Protein AF-A0A837I0R9-F1 (afdb_monomer)

Nearest PDB structures (foldseek):
  2q0y-assembly1_A-2  TM=5.824E-01  e=2.894E+00  Cupriavidus pinatubonensis JMP134

Radius of gyration: 11.04 Å; Cα contacts (8 Å, |Δi|>4): 33; chains: 1; bounding box: 26×20×30 Å

Mean predicted aligned error: 2.22 Å

Organism: NCBI:txid1618754

Sequence (59 aa):
MNIEEQKKELEELIKKLIALGEDADELNFWTEMFDTMDEGARSKLLSNLSKEATDLEKA

pLDDT: mean 95.96, std 3.55, range [75.19, 98.25]

Foldseek 3Di:
DDLVVLLVLLVVLLVLVVVLPDDNVVSVVCSVCSVVDDPVVSVVVSVVSVVVSVVSVVD

Solvent-accessible surface area (backbone atoms only — not comparable to full-atom values): 3472 Å² total; per-residue (Å²): 130,56,71,69,58,52,48,51,51,45,54,54,49,46,54,51,33,39,75,74,69,48,63,58,70,71,48,48,52,51,65,71,48,49,86,77,47,55,73,68,56,48,53,51,50,49,54,49,54,55,49,51,47,55,54,6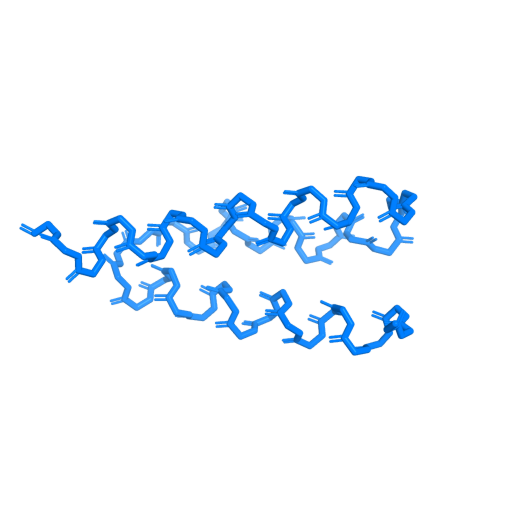1,76,72,107

Structure (mmCIF, N/CA/C/O backbone):
data_AF-A0A837I0R9-F1
#
_entry.id   AF-A0A837I0R9-F1
#
loop_
_atom_site.group_PDB
_atom_site.id
_atom_site.type_symbol
_atom_site.label_atom_id
_atom_site.label_alt_id
_atom_site.label_comp_id
_atom_site.label_asym_id
_atom_site.label_entity_id
_atom_site.label_seq_id
_atom_site.pdbx_PDB_ins_code
_atom_site.Cartn_x
_atom_site.Cartn_y
_atom_site.Cartn_z
_atom_sit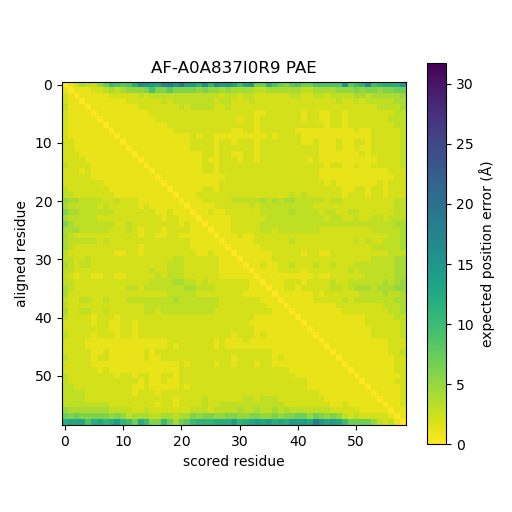e.occupancy
_atom_site.B_iso_or_equiv
_atom_site.auth_seq_id
_atom_site.auth_comp_id
_atom_site.auth_asym_id
_atom_site.auth_atom_id
_atom_site.pdbx_PDB_model_num
ATOM 1 N N . MET A 1 1 ? 17.363 -4.917 -2.498 1.00 75.19 1 MET A N 1
ATOM 2 C CA . MET A 1 1 ? 16.169 -5.754 -2.306 1.00 75.19 1 MET A CA 1
ATOM 3 C C . MET A 1 1 ? 15.758 -6.237 -3.682 1.00 75.19 1 MET A C 1
ATOM 5 O O . MET A 1 1 ? 15.782 -5.426 -4.600 1.00 75.19 1 MET A O 1
ATOM 9 N N . ASN A 1 2 ? 15.518 -7.529 -3.873 1.00 91.62 2 ASN A N 1
ATOM 10 C CA . ASN A 1 2 ? 15.022 -8.022 -5.163 1.00 91.62 2 ASN A CA 1
ATOM 11 C C . ASN A 1 2 ? 13.506 -7.764 -5.290 1.00 91.62 2 ASN A C 1
ATOM 13 O O . ASN A 1 2 ? 12.854 -7.396 -4.314 1.00 91.62 2 ASN A O 1
ATOM 17 N N . ILE A 1 3 ? 12.946 -7.931 -6.491 1.00 93.06 3 ILE A N 1
ATOM 18 C CA . ILE A 1 3 ? 11.524 -7.646 -6.739 1.00 93.06 3 ILE A CA 1
ATOM 19 C C . ILE A 1 3 ? 10.588 -8.510 -5.877 1.00 93.06 3 ILE A C 1
ATOM 21 O O . ILE A 1 3 ? 9.578 -8.009 -5.398 1.00 93.06 3 ILE A O 1
ATOM 25 N N . GLU A 1 4 ? 10.957 -9.763 -5.600 1.00 94.81 4 GLU A N 1
ATOM 26 C CA . GLU A 1 4 ? 10.166 -10.683 -4.770 1.00 94.81 4 GLU A CA 1
ATOM 27 C C . GLU A 1 4 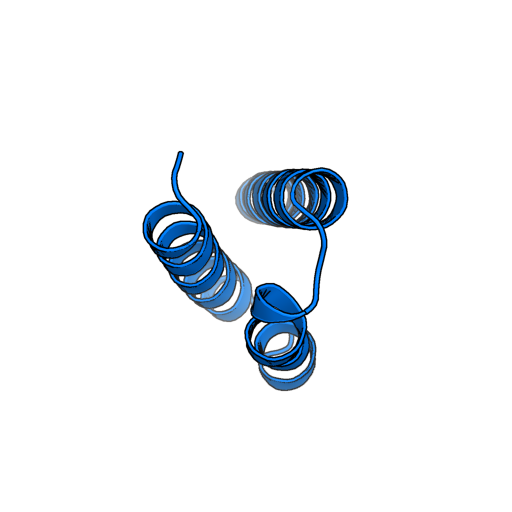? 10.100 -10.229 -3.307 1.00 94.81 4 GLU A C 1
ATOM 29 O O . GLU A 1 4 ? 9.057 -10.298 -2.664 1.00 94.81 4 GLU A O 1
ATOM 34 N N . GLU A 1 5 ? 11.214 -9.743 -2.765 1.00 95.94 5 GLU A N 1
ATOM 35 C CA . GLU A 1 5 ? 11.279 -9.157 -1.425 1.00 95.94 5 GLU A CA 1
ATOM 36 C C . GLU A 1 5 ? 10.450 -7.869 -1.345 1.00 95.94 5 GLU A C 1
ATOM 38 O O . GLU A 1 5 ? 9.670 -7.706 -0.409 1.00 95.94 5 GLU A O 1
ATOM 43 N N . GLN A 1 6 ? 10.560 -6.998 -2.355 1.00 96.62 6 GLN A N 1
ATOM 44 C CA . GLN A 1 6 ? 9.778 -5.762 -2.435 1.00 96.62 6 GLN A CA 1
ATOM 45 C C . GLN A 1 6 ? 8.269 -6.046 -2.551 1.00 96.62 6 GLN A C 1
ATOM 47 O O . GLN A 1 6 ? 7.456 -5.335 -1.966 1.00 96.62 6 GLN A O 1
ATOM 52 N N . LYS A 1 7 ? 7.878 -7.099 -3.279 1.00 96.44 7 LYS A N 1
ATOM 53 C CA . LYS A 1 7 ? 6.473 -7.499 -3.433 1.00 96.44 7 LYS A CA 1
ATOM 54 C C . LYS A 1 7 ? 5.895 -8.054 -2.135 1.00 96.44 7 LYS A C 1
ATOM 56 O O . LYS A 1 7 ? 4.780 -7.705 -1.767 1.00 96.44 7 LYS A O 1
ATOM 61 N N . LYS A 1 8 ? 6.674 -8.843 -1.390 1.00 96.94 8 LYS A N 1
ATOM 62 C CA . LYS A 1 8 ? 6.282 -9.284 -0.042 1.00 96.94 8 LYS A CA 1
ATOM 63 C C . LYS A 1 8 ? 6.099 -8.107 0.909 1.00 96.94 8 LYS A C 1
ATOM 65 O O . LYS A 1 8 ? 5.146 -8.093 1.676 1.00 96.94 8 LYS A O 1
ATOM 70 N N . GLU A 1 9 ? 6.993 -7.120 0.858 1.00 97.44 9 GLU A N 1
ATOM 71 C CA . GLU A 1 9 ? 6.847 -5.897 1.652 1.00 97.44 9 GLU A CA 1
ATOM 72 C C . GLU A 1 9 ? 5.550 -5.153 1.302 1.00 97.44 9 GLU A C 1
ATOM 74 O O . GLU A 1 9 ? 4.819 -4.747 2.205 1.00 97.44 9 GLU A O 1
ATOM 79 N N . LEU A 1 10 ? 5.226 -5.039 0.009 1.00 98.00 10 LEU A N 1
ATOM 80 C CA . LEU A 1 10 ? 3.965 -4.454 -0.445 1.00 98.00 10 LEU A CA 1
ATOM 81 C C . LEU A 1 10 ? 2.752 -5.208 0.118 1.00 98.00 10 LEU A C 1
ATOM 83 O O . LEU A 1 10 ? 1.851 -4.579 0.666 1.00 98.00 10 LEU A O 1
ATOM 87 N N . GLU A 1 11 ? 2.727 -6.538 0.011 1.00 97.56 11 GLU A N 1
ATOM 88 C CA . GLU A 1 11 ? 1.618 -7.365 0.506 1.00 97.56 11 GLU A CA 1
ATOM 89 C C . GLU A 1 11 ? 1.399 -7.197 2.018 1.00 97.56 11 GLU A C 1
ATOM 91 O O . GLU A 1 11 ? 0.259 -7.121 2.479 1.00 97.56 11 GLU A O 1
ATOM 96 N N . GLU A 1 12 ? 2.476 -7.111 2.803 1.00 97.81 12 GLU A N 1
ATOM 97 C CA . GLU A 1 12 ? 2.388 -6.884 4.248 1.00 97.81 12 GLU A CA 1
ATOM 98 C C . GLU A 1 12 ? 1.920 -5.460 4.587 1.00 97.81 12 GLU A C 1
ATOM 100 O O . GLU A 1 12 ? 1.093 -5.283 5.486 1.00 97.81 12 GLU A O 1
ATOM 105 N N . LEU A 1 13 ? 2.375 -4.446 3.841 1.00 98.00 13 LEU A N 1
ATOM 106 C CA . LEU A 1 13 ? 1.893 -3.068 3.989 1.00 98.00 13 LEU A CA 1
ATOM 107 C C . LEU A 1 13 ? 0.404 -2.946 3.654 1.00 98.00 13 LEU A C 1
ATOM 109 O O . LEU A 1 13 ? -0.335 -2.323 4.413 1.00 98.00 13 LEU A O 1
ATOM 113 N N . ILE A 1 14 ? -0.053 -3.579 2.574 1.00 97.88 14 ILE A N 1
ATOM 114 C CA . ILE A 1 14 ? -1.466 -3.581 2.178 1.00 97.88 14 ILE A CA 1
ATOM 115 C C . ILE A 1 14 ? -2.329 -4.233 3.258 1.00 97.88 14 ILE A C 1
ATOM 117 O O . ILE A 1 14 ? -3.315 -3.639 3.688 1.00 97.88 14 ILE A O 1
ATOM 121 N N . LYS A 1 15 ? -1.944 -5.411 3.770 1.00 97.50 15 LYS A N 1
ATOM 122 C CA . LYS A 1 15 ? -2.674 -6.061 4.876 1.00 97.50 15 LYS A CA 1
ATOM 123 C C . LYS A 1 15 ? -2.774 -5.154 6.100 1.00 97.50 15 LYS A C 1
ATOM 125 O O . LYS A 1 15 ? -3.829 -5.091 6.729 1.00 97.50 15 LYS A O 1
ATOM 130 N N . LYS A 1 16 ? -1.681 -4.463 6.439 1.00 97.81 16 LYS A N 1
ATOM 131 C CA . LYS A 1 16 ? -1.639 -3.526 7.562 1.00 97.81 16 LYS A CA 1
ATOM 132 C C . LYS A 1 16 ? -2.589 -2.346 7.345 1.00 97.81 16 LYS A C 1
ATOM 134 O O . LYS A 1 16 ? -3.360 -2.038 8.244 1.00 97.81 16 LYS A O 1
ATOM 139 N N . LEU A 1 17 ? -2.563 -1.720 6.171 1.00 98.12 17 LEU A N 1
ATOM 140 C CA . LEU A 1 17 ? -3.432 -0.587 5.835 1.00 98.12 17 LEU A CA 1
ATOM 141 C C . LEU A 1 17 ? -4.917 -0.977 5.837 1.00 98.12 17 LEU A C 1
ATOM 143 O O . LEU A 1 17 ? -5.728 -0.280 6.441 1.00 98.12 17 LEU A O 1
ATOM 147 N N . ILE A 1 18 ? -5.267 -2.143 5.286 1.00 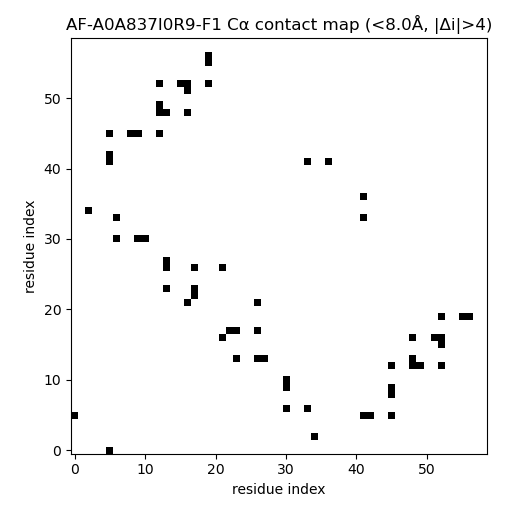97.50 18 ILE A N 1
ATOM 148 C CA . ILE A 1 18 ? -6.638 -2.681 5.351 1.00 97.50 18 ILE A CA 1
ATOM 149 C C . ILE A 1 18 ? -7.075 -2.879 6.809 1.00 97.50 18 ILE A C 1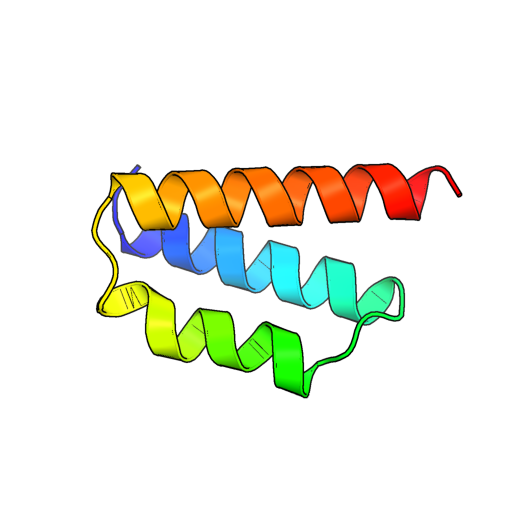
ATOM 151 O O . ILE A 1 18 ? -8.195 -2.534 7.183 1.00 97.50 18 ILE A O 1
ATOM 155 N N . ALA A 1 19 ? -6.191 -3.400 7.666 1.00 97.31 19 ALA A N 1
ATOM 156 C CA . ALA A 1 19 ? -6.481 -3.551 9.092 1.00 97.31 19 ALA A CA 1
ATOM 157 C C . ALA A 1 19 ? -6.658 -2.203 9.822 1.00 97.31 19 ALA A C 1
ATOM 159 O O . ALA A 1 19 ? -7.319 -2.162 10.859 1.00 97.31 19 ALA A O 1
ATOM 160 N N . LEU A 1 20 ? -6.095 -1.119 9.279 1.00 97.06 20 LEU A N 1
ATOM 161 C CA . LEU A 1 20 ? -6.251 0.254 9.768 1.00 97.06 20 LEU A CA 1
ATOM 162 C C . LEU A 1 20 ? -7.495 0.961 9.199 1.00 97.06 20 LEU A C 1
ATOM 164 O O . LEU A 1 20 ? -7.805 2.066 9.635 1.00 97.06 20 LEU A O 1
ATOM 168 N N . GLY A 1 21 ? -8.247 0.312 8.303 1.00 96.88 21 GLY A N 1
ATOM 169 C CA . GLY A 1 21 ? -9.521 0.807 7.776 1.00 96.88 21 GLY A CA 1
ATOM 170 C C . GLY A 1 21 ? -9.470 1.361 6.352 1.00 96.88 21 GLY A C 1
ATOM 171 O O . GLY A 1 21 ? -10.485 1.881 5.893 1.00 96.88 21 GLY A O 1
ATOM 172 N N . GLU A 1 22 ? -8.334 1.239 5.663 1.00 97.38 22 GLU A N 1
ATOM 173 C CA . GLU A 1 22 ? -8.204 1.622 4.253 1.00 97.38 22 GLU A CA 1
ATOM 174 C C . GLU A 1 22 ? -8.954 0.667 3.310 1.00 97.38 22 GLU A C 1
ATOM 176 O O . GLU A 1 22 ? -9.239 -0.490 3.645 1.00 97.38 22 GLU A O 1
ATOM 181 N N . ASP A 1 23 ? -9.255 1.153 2.104 1.00 97.12 23 ASP A N 1
ATOM 182 C CA . ASP A 1 23 ? -9.993 0.405 1.087 1.00 97.12 23 ASP A CA 1
ATOM 183 C C . ASP A 1 23 ? -9.138 -0.719 0.473 1.00 97.12 23 ASP A C 1
ATOM 185 O O . ASP A 1 23 ? -8.075 -0.503 -0.116 1.00 97.12 23 ASP A O 1
ATOM 189 N N . ALA A 1 24 ? -9.618 -1.957 0.610 1.00 95.81 24 ALA A N 1
ATOM 190 C CA . ALA A 1 24 ? -8.914 -3.134 0.121 1.00 95.81 24 ALA A CA 1
ATOM 191 C C . ALA A 1 24 ? -8.855 -3.219 -1.412 1.00 95.81 24 ALA A C 1
ATOM 193 O O . ALA A 1 24 ? -7.861 -3.718 -1.941 1.00 95.81 24 ALA A O 1
ATOM 194 N N . ASP A 1 25 ? -9.884 -2.761 -2.125 1.00 95.19 25 ASP A N 1
ATOM 195 C CA . ASP A 1 25 ? -9.935 -2.825 -3.587 1.00 95.19 25 ASP A CA 1
ATOM 196 C C . ASP A 1 25 ? -8.944 -1.822 -4.192 1.00 95.19 25 ASP A C 1
ATOM 198 O O . ASP A 1 25 ? -8.185 -2.171 -5.102 1.00 95.19 25 ASP A O 1
ATOM 202 N N . GLU A 1 26 ? -8.869 -0.609 -3.631 1.00 94.25 26 GLU A N 1
ATOM 203 C CA . GLU A 1 26 ? -7.870 0.389 -4.036 1.00 94.25 26 GLU A CA 1
ATOM 204 C C . GLU A 1 26 ? -6.439 -0.081 -3.752 1.00 94.25 26 GLU A C 1
ATOM 206 O O . GLU A 1 26 ? -5.541 0.098 -4.580 1.00 94.25 26 GLU A O 1
ATOM 211 N N . LEU A 1 27 ? -6.207 -0.721 -2.604 1.00 96.12 27 LEU A N 1
ATOM 212 C CA . LEU A 1 27 ? -4.879 -1.208 -2.245 1.00 96.12 27 LEU A CA 1
ATOM 213 C C . LEU A 1 27 ? -4.444 -2.415 -3.084 1.00 96.12 27 LEU A C 1
ATOM 215 O O . LEU A 1 27 ? -3.287 -2.486 -3.502 1.00 96.12 27 LEU A O 1
ATOM 219 N N . ASN A 1 28 ? -5.356 -3.341 -3.391 1.00 94.12 28 ASN A N 1
ATOM 220 C CA . ASN A 1 28 ? -5.041 -4.523 -4.196 1.00 94.12 28 ASN A CA 1
ATOM 221 C C . ASN A 1 28 ? -4.678 -4.182 -5.648 1.00 94.12 28 ASN A C 1
ATOM 223 O O . ASN A 1 28 ? -3.847 -4.880 -6.235 1.00 94.12 28 ASN A O 1
ATOM 227 N N . PHE A 1 29 ? -5.197 -3.079 -6.200 1.00 95.88 29 PHE A N 1
ATOM 228 C CA . PHE A 1 29 ? -4.768 -2.564 -7.505 1.00 95.88 29 PHE A CA 1
ATOM 229 C C . PHE A 1 29 ? -3.244 -2.360 -7.571 1.00 95.88 29 PHE A C 1
ATOM 231 O O . PHE A 1 29 ? -2.602 -2.658 -8.583 1.00 95.88 29 PHE A O 1
ATOM 238 N N . TRP A 1 30 ? -2.627 -1.906 -6.477 1.00 96.19 30 TRP A N 1
ATOM 239 C CA . TRP A 1 30 ? -1.183 -1.696 -6.435 1.00 96.19 30 TRP A CA 1
ATOM 240 C C . TRP A 1 30 ? -0.385 -2.998 -6.494 1.00 96.19 30 TRP A C 1
ATOM 242 O O . TRP A 1 30 ? 0.682 -3.012 -7.110 1.00 96.19 30 TRP A O 1
ATOM 252 N N . THR A 1 31 ? -0.909 -4.093 -5.937 1.00 94.06 31 THR A N 1
ATOM 253 C CA . THR A 1 31 ? -0.308 -5.433 -6.049 1.00 94.06 31 THR A CA 1
ATOM 254 C C . THR A 1 31 ? -0.280 -5.914 -7.496 1.00 94.06 31 THR A C 1
ATOM 256 O O . THR A 1 31 ? 0.726 -6.467 -7.941 1.00 94.06 31 THR A O 1
ATOM 259 N N . GLU A 1 32 ? -1.357 -5.674 -8.249 1.00 94.31 32 GLU A N 1
ATOM 260 C CA . GLU A 1 32 ? -1.455 -6.049 -9.665 1.00 94.31 32 GLU A CA 1
ATOM 261 C C . GLU A 1 32 ? -0.504 -5.227 -10.541 1.00 94.31 32 GLU A C 1
ATOM 263 O O . GLU A 1 32 ? 0.150 -5.757 -11.441 1.00 94.31 32 GLU A O 1
ATOM 268 N N . MET A 1 33 ? -0.379 -3.930 -10.253 1.00 96.12 33 MET A N 1
ATOM 269 C CA . MET A 1 33 ? 0.481 -3.028 -11.019 1.00 96.12 33 MET A CA 1
ATOM 270 C C . MET A 1 33 ? 1.973 -3.206 -10.717 1.00 96.12 33 MET A C 1
ATOM 272 O O . MET A 1 33 ? 2.808 -2.842 -11.549 1.00 96.12 33 MET A O 1
ATOM 276 N N . PHE A 1 34 ? 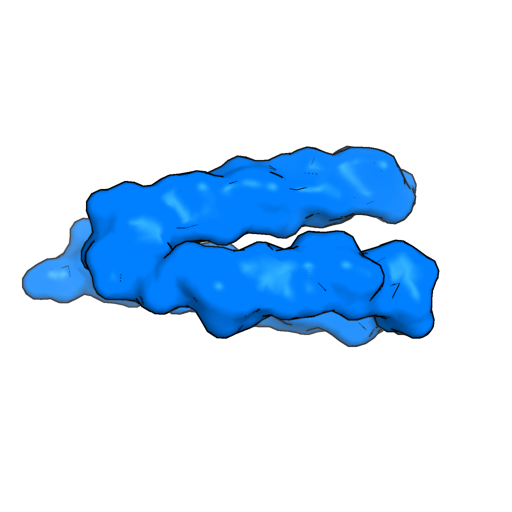2.331 -3.762 -9.560 1.00 96.62 34 PHE A N 1
ATOM 277 C CA . PHE A 1 34 ? 3.694 -3.754 -9.028 1.00 96.62 34 PHE A CA 1
ATOM 278 C C . PHE A 1 34 ? 4.762 -4.333 -9.965 1.00 96.62 34 PHE A C 1
ATOM 280 O O . PHE A 1 34 ? 5.837 -3.747 -10.132 1.00 96.62 34 PHE A O 1
ATOM 287 N N . ASP A 1 35 ? 4.455 -5.457 -10.615 1.00 95.00 35 ASP A N 1
ATOM 288 C CA . ASP A 1 35 ? 5.393 -6.161 -11.499 1.00 95.00 35 ASP A CA 1
ATOM 289 C C . ASP A 1 35 ? 5.659 -5.384 -12.800 1.00 95.00 35 ASP A C 1
ATOM 291 O O . ASP A 1 35 ? 6.665 -5.608 -13.473 1.00 95.00 35 ASP A O 1
ATOM 295 N N . THR A 1 36 ? 4.778 -4.440 -13.144 1.00 96.19 36 THR A N 1
ATOM 296 C CA . THR A 1 36 ? 4.901 -3.587 -14.339 1.00 96.19 36 THR A CA 1
ATOM 297 C C . THR A 1 36 ? 5.668 -2.291 -14.077 1.00 96.19 36 THR A C 1
ATOM 299 O O . THR A 1 36 ? 6.063 -1.604 -15.019 1.00 96.19 36 THR A O 1
ATOM 302 N N . MET A 1 37 ? 5.889 -1.946 -12.806 1.00 96.75 37 MET A N 1
ATOM 303 C CA . MET A 1 37 ? 6.588 -0.728 -12.410 1.00 96.75 37 MET A CA 1
ATOM 304 C C . MET A 1 37 ? 8.104 -0.861 -12.598 1.00 96.75 37 MET A C 1
ATOM 306 O O . MET A 1 37 ? 8.665 -1.956 -12.580 1.00 96.75 37 MET A O 1
ATOM 310 N N . ASP A 1 38 ? 8.804 0.262 -12.732 1.00 96.81 38 ASP A N 1
ATOM 311 C CA . ASP A 1 38 ? 10.258 0.281 -12.569 1.00 96.81 38 ASP A CA 1
ATOM 312 C C . ASP A 1 38 ? 10.656 0.275 -11.078 1.00 96.81 38 ASP A C 1
ATOM 314 O O . ASP A 1 38 ? 9.828 0.436 -10.178 1.00 96.81 38 ASP A O 1
ATOM 318 N N . GLU A 1 39 ? 11.942 0.059 -10.796 1.00 95.69 39 GLU A N 1
ATOM 319 C CA . GLU A 1 39 ? 12.454 -0.018 -9.421 1.00 95.69 39 GLU A CA 1
ATOM 320 C C . GLU A 1 39 ? 12.242 1.276 -8.621 1.00 95.69 39 GLU A C 1
ATOM 322 O O . GLU A 1 39 ? 11.963 1.223 -7.418 1.00 95.69 39 GLU A O 1
ATOM 327 N N . GLY A 1 40 ? 12.338 2.437 -9.273 1.00 96.69 40 GLY A N 1
ATOM 328 C CA . GLY A 1 40 ? 12.131 3.729 -8.627 1.00 96.69 40 GLY A CA 1
ATOM 329 C C . GLY A 1 40 ? 10.671 3.929 -8.224 1.00 96.69 40 GLY A C 1
ATOM 330 O O . GLY A 1 40 ? 10.390 4.342 -7.098 1.00 96.69 40 GLY A O 1
ATOM 331 N N . ALA A 1 41 ? 9.741 3.578 -9.111 1.00 97.81 41 ALA A N 1
ATOM 332 C CA . ALA A 1 41 ? 8.306 3.618 -8.861 1.00 97.81 41 ALA A CA 1
ATOM 333 C C . ALA A 1 41 ? 7.894 2.649 -7.744 1.00 97.81 41 ALA A C 1
ATOM 335 O O . ALA A 1 41 ? 7.212 3.074 -6.809 1.00 97.81 41 ALA A O 1
ATOM 336 N N . ARG A 1 42 ? 8.387 1.399 -7.768 1.00 97.81 42 ARG A N 1
ATOM 337 C CA . ARG A 1 42 ? 8.172 0.4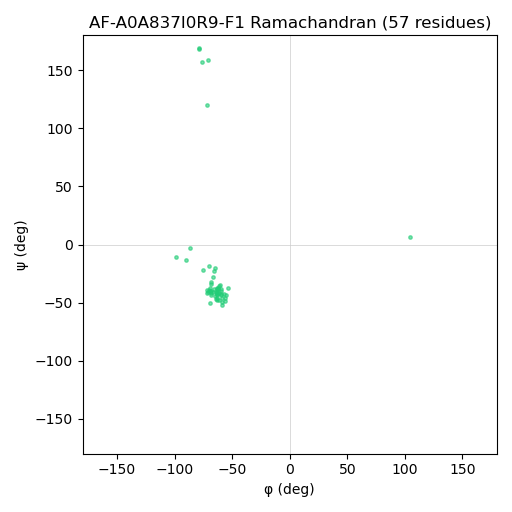30 -6.677 1.00 97.81 42 ARG A CA 1
ATOM 338 C C . ARG A 1 42 ? 8.651 0.973 -5.333 1.00 97.81 42 ARG A C 1
ATOM 340 O O . ARG A 1 42 ? 7.906 0.961 -4.358 1.00 97.81 42 ARG A O 1
ATOM 347 N N . SER A 1 43 ? 9.873 1.505 -5.291 1.00 97.44 43 SER A N 1
ATOM 348 C CA . SER A 1 43 ? 10.463 2.039 -4.056 1.00 97.44 43 SER A CA 1
ATOM 349 C C . SER A 1 43 ? 9.666 3.224 -3.505 1.00 97.44 43 SER A C 1
ATOM 351 O O . SER A 1 43 ? 9.474 3.350 -2.295 1.00 97.44 43 SER A O 1
ATOM 353 N N . LYS A 1 44 ? 9.165 4.093 -4.391 1.00 98.00 44 LYS A N 1
ATOM 354 C CA . LYS A 1 44 ? 8.336 5.239 -4.008 1.00 98.00 44 LYS A CA 1
ATOM 355 C C . LYS A 1 44 ? 6.968 4.810 -3.478 1.00 98.00 44 LYS A C 1
ATOM 357 O O . LYS A 1 44 ? 6.520 5.370 -2.482 1.00 98.00 44 LYS A O 1
ATOM 362 N N . LEU A 1 45 ? 6.327 3.827 -4.110 1.00 98.00 45 LEU A N 1
ATOM 363 C CA . LEU A 1 45 ? 5.065 3.255 -3.641 1.00 98.00 45 LEU A CA 1
ATOM 364 C C . LEU A 1 45 ? 5.217 2.685 -2.224 1.00 98.00 45 LEU A C 1
ATOM 366 O O . LEU A 1 45 ? 4.485 3.099 -1.330 1.00 98.00 45 LEU A O 1
ATOM 370 N N . LEU A 1 46 ? 6.215 1.823 -2.001 1.00 98.19 46 LEU A N 1
ATOM 371 C CA . LEU A 1 46 ? 6.500 1.244 -0.681 1.00 98.19 46 LEU A CA 1
ATOM 372 C C . LEU A 1 46 ? 6.724 2.326 0.384 1.00 98.19 46 LEU A C 1
ATOM 374 O O . LEU A 1 46 ? 6.135 2.276 1.462 1.00 98.19 46 LEU A O 1
ATOM 378 N N . SER A 1 47 ? 7.519 3.352 0.063 1.00 98.25 47 SER A N 1
ATOM 379 C CA . SER A 1 47 ? 7.756 4.473 0.978 1.00 98.25 47 SER A CA 1
ATOM 380 C C . SER A 1 47 ? 6.480 5.253 1.307 1.00 98.25 47 SER A C 1
ATOM 382 O O . SER A 1 47 ? 6.343 5.717 2.438 1.00 98.25 47 SER A O 1
ATOM 384 N N . ASN A 1 48 ? 5.578 5.438 0.341 1.00 98.12 48 ASN A N 1
ATOM 385 C CA . ASN A 1 48 ? 4.324 6.155 0.555 1.00 98.12 48 ASN A CA 1
ATOM 386 C C . ASN A 1 48 ? 3.380 5.353 1.457 1.00 98.12 48 ASN A C 1
ATOM 388 O O . ASN A 1 48 ? 2.938 5.882 2.472 1.00 98.12 48 ASN A O 1
ATOM 392 N N . LEU A 1 49 ? 3.150 4.075 1.139 1.00 97.94 49 LEU A N 1
ATOM 393 C CA . LEU A 1 49 ? 2.272 3.195 1.920 1.00 97.94 49 LEU A CA 1
ATOM 394 C C . LEU A 1 49 ? 2.796 2.984 3.348 1.00 97.94 49 LEU A C 1
ATOM 396 O O . LEU A 1 49 ? 2.033 2.977 4.309 1.00 97.94 49 LEU A O 1
ATOM 400 N N . SER A 1 50 ? 4.116 2.870 3.513 1.00 98.19 50 SER A N 1
ATOM 401 C CA . SER A 1 50 ? 4.754 2.773 4.831 1.00 98.19 50 SER A CA 1
ATOM 402 C C . SER A 1 50 ? 4.549 4.036 5.676 1.00 98.19 50 SER A C 1
ATOM 404 O O . SER A 1 50 ? 4.254 3.957 6.875 1.00 98.19 50 SER A O 1
ATOM 406 N N . LYS A 1 51 ? 4.648 5.216 5.048 1.00 98.06 51 LYS A N 1
ATOM 407 C CA . LYS A 1 51 ? 4.360 6.488 5.712 1.00 98.06 51 LYS A CA 1
ATOM 408 C C . LYS A 1 51 ? 2.889 6.573 6.120 1.00 98.06 51 LYS A C 1
ATOM 410 O O . LYS A 1 51 ? 2.614 6.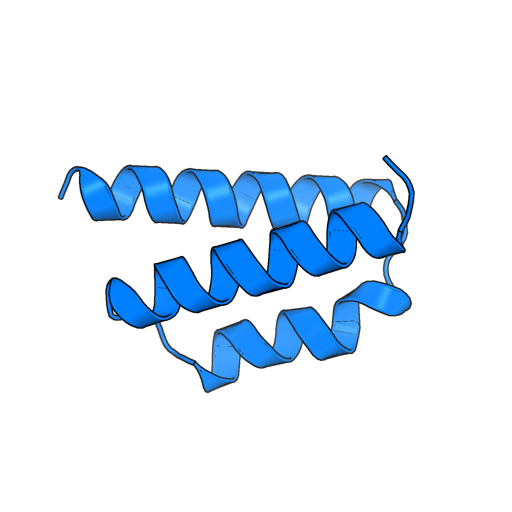904 7.265 1.00 98.06 51 LYS A O 1
ATOM 415 N N . GLU A 1 52 ? 1.977 6.230 5.220 1.00 96.69 52 GLU A N 1
ATOM 416 C CA . GLU A 1 52 ? 0.536 6.236 5.476 1.00 96.69 52 GLU A CA 1
ATOM 417 C C . GLU A 1 52 ? 0.157 5.311 6.636 1.00 96.69 52 GLU A C 1
ATOM 419 O O . GLU A 1 52 ? -0.495 5.745 7.581 1.00 96.69 52 GLU A O 1
ATOM 424 N N . ALA A 1 53 ? 0.691 4.086 6.661 1.00 97.31 53 ALA A N 1
ATOM 425 C CA . ALA A 1 53 ? 0.482 3.163 7.773 1.00 97.31 53 ALA A CA 1
ATOM 426 C C . ALA A 1 53 ? 0.991 3.735 9.107 1.00 97.31 53 ALA A C 1
ATOM 428 O O . ALA A 1 53 ? 0.363 3.548 10.145 1.00 97.31 53 ALA A O 1
ATOM 429 N N . THR A 1 54 ? 2.124 4.444 9.084 1.00 97.31 54 THR A N 1
ATOM 430 C CA . THR A 1 54 ? 2.684 5.104 10.275 1.00 97.31 54 THR A CA 1
ATOM 431 C C . THR A 1 54 ? 1.830 6.285 10.738 1.00 97.31 54 THR A C 1
ATOM 433 O O . THR A 1 54 ? 1.727 6.528 11.941 1.00 97.31 54 THR A O 1
ATOM 436 N N . ASP A 1 55 ? 1.268 7.050 9.802 1.00 97.06 55 ASP A N 1
ATOM 437 C CA . ASP A 1 55 ? 0.430 8.210 10.103 1.00 97.06 55 ASP A CA 1
ATOM 438 C C . ASP A 1 55 ? -0.923 7.754 10.683 1.00 97.06 55 ASP A C 1
ATOM 440 O O . ASP A 1 55 ? -1.361 8.304 11.694 1.00 97.06 55 ASP A O 1
ATOM 444 N N . LEU A 1 56 ? -1.518 6.687 10.136 1.00 95.56 56 LEU A N 1
ATOM 445 C CA . LEU A 1 56 ? -2.751 6.069 10.638 1.00 95.56 56 LEU A CA 1
ATOM 446 C C . LEU A 1 56 ? -2.589 5.437 12.029 1.00 95.56 56 LEU A C 1
ATOM 448 O O . LEU A 1 56 ? -3.472 5.571 12.865 1.00 95.56 56 LEU A O 1
ATOM 452 N N . GLU A 1 57 ? -1.454 4.795 12.325 1.00 94.50 57 GLU A N 1
ATOM 453 C CA . GLU A 1 57 ? -1.183 4.233 13.663 1.00 94.50 57 GLU A CA 1
ATOM 454 C C . GLU A 1 57 ? -1.078 5.289 14.775 1.00 94.50 57 GLU A C 1
ATOM 456 O O . GLU A 1 57 ? -1.163 4.955 15.958 1.00 94.50 57 GLU A O 1
ATOM 461 N N . LYS A 1 58 ? -0.826 6.549 14.41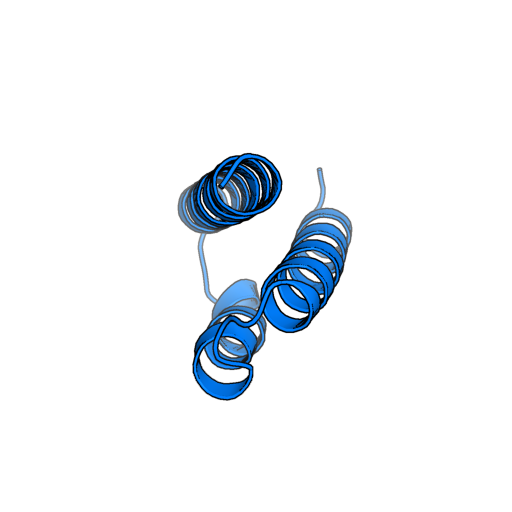0 1.00 92.12 58 LYS A N 1
ATOM 462 C CA . LYS A 1 58 ? -0.669 7.669 15.348 1.00 92.12 58 LYS A CA 1
ATOM 463 C C . LYS A 1 58 ? -1.929 8.522 15.497 1.00 92.12 58 LYS A C 1
ATOM 465 O O . LYS A 1 58 ? -1.918 9.409 16.355 1.00 92.12 58 LYS A O 1
ATOM 470 N N . ALA A 1 59 ? -2.929 8.314 14.644 1.00 83.50 59 ALA A N 1
ATOM 471 C CA . ALA A 1 59 ? -4.198 9.039 14.649 1.00 83.50 59 ALA A CA 1
ATOM 472 C C . ALA A 1 59 ? -5.122 8.537 15.769 1.00 83.50 59 ALA A C 1
ATOM 474 O O . ALA A 1 59 ? -5.799 9.398 16.378 1.00 83.50 59 ALA A O 1
#

Secondary structure (DSSP, 8-state):
--HHHHHHHHHHHHHHHHHTT--HHHHHHHHHHGGGS-HHHHHHHHHHHHHHHHHHTT-